Protein AF-A0A7H4MYP5-F1 (afdb_monomer_lite)

Sequence (63 aa):
MAKTQQINGVTFPGEVESPKEGDVLISWTTKTRVAIVIVVRPYACPKEITVSIVLDRSLEDDA

pLDDT: mean 73.36, std 12.51, range [42.09, 90.75]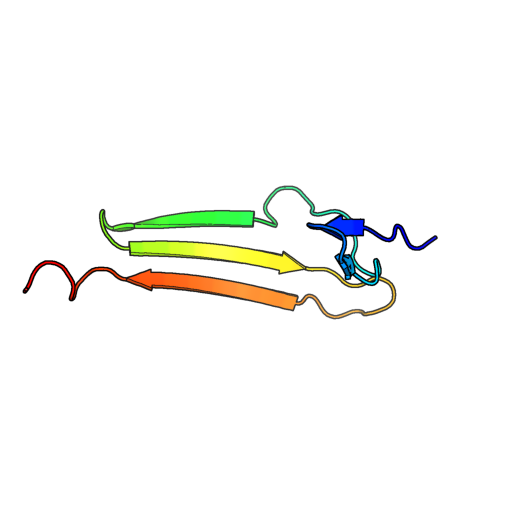

InterPro domains:
  IPR019694 Bacteriophage HP1, Orf23 [PF10758] (1-57)

Structure (mmCIF, N/CA/C/O backbone):
data_AF-A0A7H4MYP5-F1
#
_entry.id   AF-A0A7H4MYP5-F1
#
loop_
_atom_site.group_PDB
_atom_site.id
_atom_site.type_symbol
_atom_site.label_atom_id
_atom_site.label_alt_id
_atom_site.label_comp_id
_atom_site.label_asym_id
_atom_site.label_entity_id
_atom_site.label_seq_id
_atom_site.pdbx_PDB_ins_code
_atom_site.Cartn_x
_atom_site.Cartn_y
_atom_site.Cartn_z
_atom_site.occupancy
_atom_site.B_iso_or_equiv
_atom_site.auth_seq_id
_atom_site.auth_comp_id
_atom_site.auth_asym_id
_atom_site.auth_atom_id
_atom_site.pdbx_PDB_model_num
ATOM 1 N N . MET A 1 1 ? 10.438 8.981 -19.204 1.00 46.44 1 MET A N 1
ATOM 2 C CA . MET A 1 1 ? 10.729 10.307 -18.614 1.00 46.44 1 MET A CA 1
ATOM 3 C C . MET A 1 1 ? 10.220 10.284 -17.181 1.00 46.44 1 MET A C 1
ATOM 5 O O . MET A 1 1 ? 9.021 10.119 -16.998 1.00 46.44 1 MET A O 1
ATOM 9 N N . ALA A 1 2 ? 11.118 10.338 -16.196 1.00 42.09 2 ALA A N 1
ATOM 10 C CA . ALA A 1 2 ? 10.779 10.291 -14.774 1.00 42.09 2 ALA A CA 1
ATOM 11 C C . ALA A 1 2 ? 10.010 11.561 -14.373 1.00 42.09 2 ALA A C 1
ATOM 13 O O . ALA A 1 2 ? 10.508 12.671 -14.566 1.00 42.09 2 ALA A O 1
ATOM 14 N N . LYS A 1 3 ? 8.784 11.420 -13.854 1.00 53.22 3 LYS A N 1
ATOM 15 C CA . LYS A 1 3 ? 8.063 12.539 -13.234 1.00 53.22 3 LYS A CA 1
ATOM 16 C C . LYS A 1 3 ? 8.411 12.559 -11.756 1.00 53.22 3 LYS A C 1
ATOM 18 O O . LYS A 1 3 ? 7.795 11.865 -10.956 1.00 53.22 3 LYS A O 1
ATOM 23 N N . THR A 1 4 ? 9.407 13.359 -11.413 1.00 55.41 4 THR A N 1
ATOM 24 C CA . THR A 1 4 ? 9.718 13.716 -10.032 1.00 55.41 4 THR A CA 1
ATOM 25 C C . THR A 1 4 ? 8.481 14.317 -9.365 1.00 55.41 4 THR A C 1
ATOM 27 O O . THR A 1 4 ? 7.896 15.261 -9.898 1.00 55.41 4 THR A O 1
ATOM 30 N N . GLN A 1 5 ? 8.076 13.771 -8.218 1.00 59.84 5 GLN A N 1
ATOM 31 C CA . GLN A 1 5 ? 6.983 14.317 -7.416 1.00 59.84 5 GLN A CA 1
ATOM 32 C C . GLN A 1 5 ? 7.541 14.933 -6.137 1.00 59.84 5 GLN A C 1
ATOM 34 O O . GLN A 1 5 ? 8.401 14.356 -5.471 1.00 59.84 5 GLN A O 1
ATOM 39 N N . GLN A 1 6 ? 7.055 16.127 -5.805 1.00 61.62 6 GLN A N 1
ATOM 40 C CA . GLN A 1 6 ? 7.362 16.784 -4.542 1.00 61.62 6 GLN A CA 1
ATOM 41 C C . GLN A 1 6 ? 6.182 16.615 -3.592 1.00 61.62 6 GLN A C 1
ATOM 43 O O . GLN A 1 6 ? 5.081 17.077 -3.881 1.00 61.62 6 GLN A O 1
ATOM 48 N N . ILE A 1 7 ? 6.429 15.982 -2.446 1.00 65.31 7 ILE A N 1
ATOM 49 C CA . ILE A 1 7 ? 5.512 15.980 -1.303 1.00 65.31 7 ILE A CA 1
ATOM 50 C C . ILE A 1 7 ? 6.171 16.825 -0.211 1.00 65.31 7 ILE A C 1
ATOM 52 O O . ILE A 1 7 ? 7.300 16.553 0.191 1.00 65.31 7 ILE A O 1
ATOM 56 N N . ASN A 1 8 ? 5.475 17.865 0.262 1.00 68.25 8 ASN A N 1
ATOM 57 C CA . ASN A 1 8 ? 5.914 18.731 1.366 1.00 68.25 8 ASN A CA 1
ATOM 58 C C . ASN A 1 8 ? 7.341 19.312 1.205 1.00 68.25 8 ASN A C 1
ATOM 60 O O . ASN A 1 8 ? 8.106 19.386 2.163 1.00 68.25 8 ASN A O 1
ATOM 64 N N . GLY A 1 9 ? 7.729 19.668 -0.025 1.00 65.81 9 GLY A N 1
ATOM 65 C CA . GLY A 1 9 ? 9.059 20.210 -0.338 1.00 65.81 9 GLY A CA 1
ATOM 66 C C . GLY A 1 9 ? 10.189 19.175 -0.407 1.00 65.81 9 GLY A C 1
ATOM 67 O O . GLY A 1 9 ? 11.314 19.529 -0.751 1.00 65.81 9 GLY A O 1
ATOM 68 N N . VAL A 1 10 ? 9.904 17.897 -0.140 1.00 64.12 10 VAL A N 1
ATOM 69 C CA . VAL A 1 10 ? 10.856 16.799 -0.319 1.00 64.12 10 VAL A CA 1
ATOM 70 C C . VAL A 1 10 ? 10.682 16.226 -1.720 1.00 64.12 10 VAL A C 1
ATOM 72 O O . VAL A 1 10 ? 9.602 15.778 -2.109 1.00 64.12 10 VAL A O 1
ATOM 75 N N . THR A 1 11 ? 11.761 16.271 -2.497 1.00 58.09 11 THR A N 1
ATOM 76 C CA . THR A 1 11 ? 11.829 15.679 -3.832 1.00 58.09 11 THR A CA 1
ATOM 77 C C . THR A 1 11 ? 11.949 14.168 -3.693 1.00 58.09 11 THR A C 1
ATOM 79 O O . THR A 1 11 ? 13.013 13.664 -3.335 1.00 58.09 11 THR A O 1
ATOM 82 N N . PHE A 1 12 ? 10.871 13.442 -3.982 1.00 61.44 12 PHE A N 1
ATOM 83 C CA . PHE A 1 12 ? 10.917 11.987 -4.044 1.00 61.44 12 PHE A CA 1
ATOM 84 C C . PHE A 1 12 ? 11.339 11.557 -5.455 1.00 61.44 12 PHE A C 1
ATOM 86 O O . PHE A 1 12 ? 10.793 12.077 -6.438 1.00 61.44 12 PHE A O 1
ATOM 93 N N . PRO A 1 13 ? 12.316 10.640 -5.590 1.00 55.12 13 PRO A N 1
ATOM 94 C CA . PRO A 1 13 ? 12.722 10.131 -6.892 1.00 55.12 13 PRO A CA 1
ATOM 95 C C . PRO A 1 13 ? 11.520 9.455 -7.562 1.00 55.12 13 PRO A C 1
ATOM 97 O O . PRO A 1 13 ? 10.963 8.476 -7.071 1.00 55.12 13 PRO A O 1
ATOM 100 N N . GLY A 1 14 ? 11.076 10.049 -8.669 1.00 66.38 14 GLY A N 1
ATOM 101 C CA . GLY A 1 14 ? 9.905 9.620 -9.421 1.00 66.38 14 GLY A CA 1
ATOM 102 C C . GLY A 1 14 ? 10.244 8.514 -10.408 1.00 66.38 14 GLY A C 1
ATOM 103 O O . GLY A 1 14 ? 10.318 8.772 -11.608 1.00 66.38 14 GLY A O 1
ATOM 104 N N . GLU A 1 15 ? 10.418 7.293 -9.908 1.00 66.38 15 GLU A N 1
ATOM 105 C CA . GLU A 1 15 ? 10.561 6.085 -10.729 1.00 66.38 15 GLU A CA 1
ATOM 106 C C . GLU A 1 15 ? 9.446 5.074 -10.456 1.00 66.38 15 GLU A C 1
ATOM 108 O O . GLU A 1 15 ? 9.687 3.879 -10.496 1.00 66.38 15 GLU A O 1
ATOM 113 N N . VAL A 1 16 ? 8.218 5.524 -10.195 1.00 71.50 16 VAL A N 1
ATOM 114 C CA . VAL A 1 16 ? 7.051 4.635 -10.089 1.00 71.50 16 VAL A CA 1
ATOM 115 C C . VAL A 1 16 ? 5.974 5.026 -11.093 1.00 71.50 16 VAL A C 1
ATOM 117 O O . VAL A 1 16 ? 5.745 6.211 -11.350 1.00 71.50 16 VAL A O 1
ATOM 120 N N . GLU A 1 17 ? 5.345 4.026 -11.702 1.00 77.88 17 GLU A N 1
ATOM 121 C CA . GLU A 1 17 ? 4.201 4.189 -12.589 1.00 77.88 17 GLU A CA 1
ATOM 122 C C . GLU A 1 17 ? 3.062 4.905 -11.863 1.00 77.88 17 GLU A C 1
ATOM 124 O O . GLU A 1 17 ? 2.921 4.832 -10.639 1.00 77.88 17 GLU A O 1
ATOM 129 N N . SER A 1 18 ? 2.225 5.604 -12.632 1.00 80.12 18 SER A N 1
ATOM 130 C CA . SER A 1 18 ? 0.969 6.111 -12.088 1.00 80.12 18 SER A CA 1
ATOM 131 C C . SER A 1 18 ? 0.128 4.944 -11.557 1.00 80.12 18 SER A C 1
ATOM 133 O O . SER A 1 18 ? 0.086 3.893 -12.206 1.00 80.12 18 SER A O 1
ATOM 135 N N . PRO A 1 19 ? -0.544 5.117 -10.406 1.00 81.94 19 PRO A N 1
ATOM 136 C CA . PRO A 1 19 ? -1.414 4.085 -9.872 1.00 81.94 19 PRO A CA 1
ATOM 137 C C . PRO A 1 19 ? -2.522 3.767 -10.877 1.00 81.94 19 PRO A C 1
ATOM 139 O O . PRO A 1 19 ? -3.049 4.649 -11.560 1.00 81.94 19 PRO A O 1
ATOM 142 N N . LYS A 1 20 ? -2.853 2.488 -10.966 1.00 86.06 20 LYS A N 1
ATOM 143 C CA . LYS A 1 20 ? -3.973 1.941 -11.721 1.00 86.06 20 LYS A CA 1
ATOM 144 C C . LYS A 1 20 ? -5.185 1.841 -10.801 1.00 86.06 20 LYS A C 1
ATOM 146 O O . LYS A 1 20 ? -5.075 1.858 -9.573 1.00 86.06 20 LYS A O 1
ATOM 151 N N . GLU A 1 21 ? -6.359 1.738 -11.408 1.00 88.88 21 GLU A N 1
ATOM 152 C CA . GLU A 1 21 ? -7.580 1.453 -10.663 1.00 88.88 21 GLU A CA 1
ATOM 153 C C . GLU A 1 21 ? -7.415 0.154 -9.856 1.00 88.88 21 GLU A C 1
ATOM 155 O O . GLU A 1 21 ? -6.929 -0.849 -10.375 1.00 88.88 21 GLU A O 1
ATOM 160 N N . GLY A 1 22 ? -7.779 0.196 -8.572 1.00 86.81 22 GLY A N 1
ATOM 161 C CA . GLY A 1 22 ? -7.640 -0.937 -7.652 1.00 86.81 22 GLY A CA 1
ATOM 162 C C . GLY A 1 22 ? -6.287 -1.060 -6.941 1.00 86.81 22 GLY A C 1
ATOM 163 O O . GLY A 1 22 ? -6.172 -1.890 -6.045 1.00 86.81 22 GLY A O 1
ATOM 164 N N . ASP A 1 23 ? -5.288 -0.226 -7.256 1.00 87.12 23 ASP A N 1
ATOM 165 C CA . ASP A 1 23 ? -3.987 -0.269 -6.562 1.00 87.12 23 ASP A CA 1
ATOM 166 C C . ASP A 1 23 ? -4.057 0.182 -5.104 1.00 87.12 23 ASP A C 1
ATOM 168 O O . ASP A 1 23 ? -3.182 -0.170 -4.317 1.00 87.12 23 ASP A O 1
ATOM 172 N N . VAL A 1 24 ? -5.074 0.968 -4.747 1.00 87.44 24 VAL A N 1
ATOM 173 C CA . VAL A 1 24 ? -5.367 1.346 -3.366 1.00 87.44 24 VAL A CA 1
ATOM 174 C C . VAL A 1 24 ? -6.694 0.715 -2.979 1.00 87.44 24 VAL A C 1
ATOM 176 O O . VAL A 1 24 ? -7.744 1.101 -3.493 1.00 87.44 24 VAL A O 1
ATOM 179 N N . LEU A 1 25 ? -6.647 -0.241 -2.057 1.00 90.75 25 LEU A N 1
ATOM 180 C CA . LEU A 1 25 ? -7.829 -0.898 -1.512 1.00 90.75 25 LEU A CA 1
ATOM 181 C C . LEU A 1 25 ? -7.911 -0.628 -0.014 1.00 90.75 25 LEU A C 1
ATOM 183 O O . LEU A 1 25 ? -6.987 -0.949 0.728 1.00 90.75 25 LEU A O 1
ATOM 187 N N . ILE A 1 26 ? -9.036 -0.076 0.430 1.00 90.06 26 ILE A N 1
ATOM 188 C CA . ILE A 1 26 ? -9.341 0.125 1.848 1.00 90.06 26 ILE A CA 1
ATOM 189 C C . ILE A 1 26 ? -10.505 -0.796 2.196 1.00 90.06 26 ILE A C 1
ATOM 191 O O . ILE A 1 26 ? -11.591 -0.663 1.636 1.00 90.06 26 ILE A O 1
ATOM 195 N N . SER A 1 27 ? -10.278 -1.735 3.110 1.00 89.25 27 SER A N 1
ATOM 196 C CA . SER A 1 27 ? -11.270 -2.719 3.536 1.00 89.25 27 SER A CA 1
ATOM 197 C C . SER A 1 27 ? -11.447 -2.691 5.047 1.00 89.25 27 SER A C 1
ATOM 199 O O . SER A 1 27 ? 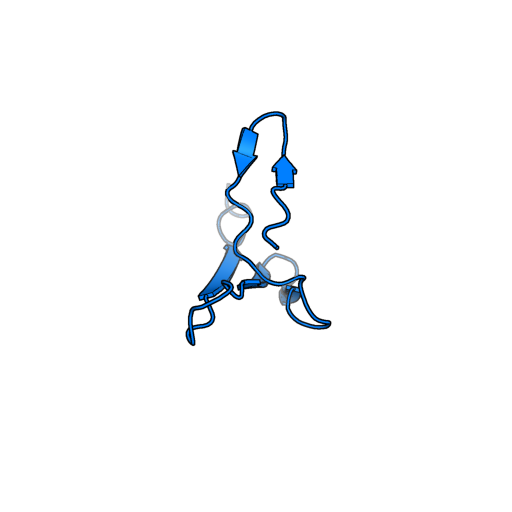-10.496 -2.883 5.806 1.00 89.25 27 SER A O 1
ATOM 201 N N . TRP A 1 28 ? -12.681 -2.461 5.488 1.00 90.06 28 TRP A N 1
ATOM 202 C CA . TRP A 1 28 ? -13.071 -2.571 6.889 1.00 90.06 28 TRP A CA 1
ATOM 203 C C . TRP A 1 28 ? -13.432 -4.024 7.181 1.00 90.06 28 TRP A C 1
ATOM 205 O O . TRP A 1 28 ? -14.442 -4.525 6.691 1.00 90.06 28 TRP A O 1
ATOM 215 N N . THR A 1 29 ? -12.607 -4.716 7.964 1.00 84.00 29 THR A N 1
ATOM 216 C CA . THR A 1 29 ? -12.892 -6.104 8.366 1.00 84.00 29 THR A CA 1
ATOM 217 C C . THR A 1 29 ? -13.804 -6.156 9.588 1.00 84.00 29 THR A C 1
ATOM 219 O O . THR A 1 29 ? -14.578 -7.096 9.746 1.00 84.00 29 THR A O 1
ATOM 222 N N . THR A 1 30 ? -13.763 -5.121 10.428 1.00 86.81 30 THR A N 1
ATOM 223 C CA . THR A 1 30 ? -14.711 -4.876 11.521 1.00 86.81 30 THR A CA 1
ATOM 224 C C . THR A 1 30 ? -14.929 -3.366 11.667 1.00 86.81 30 THR A C 1
ATOM 226 O O . THR A 1 30 ? -14.301 -2.570 10.970 1.00 86.81 30 THR A O 1
ATOM 229 N N . LYS A 1 31 ? -15.782 -2.938 12.610 1.00 83.50 31 LYS A N 1
ATOM 230 C CA . LYS A 1 31 ? -15.948 -1.508 12.940 1.00 83.50 31 LYS A CA 1
ATOM 231 C C . LYS A 1 31 ? -14.648 -0.834 13.409 1.00 83.50 31 LYS A C 1
ATOM 233 O O . LYS A 1 31 ? -14.536 0.381 13.310 1.00 83.50 31 LYS A O 1
ATOM 238 N N . THR A 1 32 ? -13.695 -1.608 13.927 1.00 86.94 32 THR A N 1
ATOM 239 C CA . THR A 1 32 ? -12.453 -1.118 14.549 1.00 86.94 32 THR A CA 1
ATOM 240 C C . THR A 1 32 ? -11.188 -1.570 13.822 1.00 86.94 32 THR A C 1
ATOM 242 O O . THR A 1 32 ? -10.088 -1.186 14.218 1.00 86.94 32 THR A O 1
ATOM 245 N N . ARG A 1 33 ? -11.326 -2.375 12.760 1.00 77.94 33 ARG A N 1
ATOM 246 C CA . ARG A 1 33 ? -10.213 -2.918 11.977 1.00 77.94 33 ARG A CA 1
ATOM 247 C C . ARG A 1 33 ? -10.307 -2.485 10.528 1.00 77.94 33 ARG A C 1
ATOM 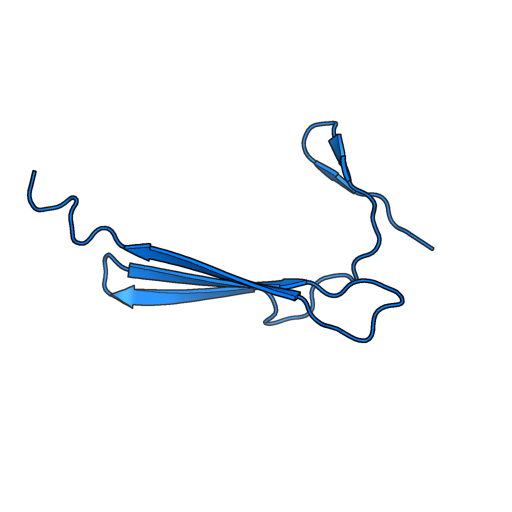249 O O . ARG A 1 33 ? -11.288 -2.792 9.846 1.00 77.94 33 ARG A O 1
ATOM 256 N N . VAL A 1 34 ? -9.247 -1.846 10.047 1.00 88.38 34 VAL A N 1
ATOM 257 C CA . VAL A 1 34 ? -9.098 -1.456 8.643 1.00 88.38 34 VAL A CA 1
ATOM 258 C C . VAL A 1 34 ? -7.807 -2.021 8.072 1.00 88.38 34 VAL A C 1
ATOM 260 O O . VAL A 1 34 ? -6.749 -1.956 8.697 1.00 88.38 34 VAL A O 1
ATOM 263 N N . ALA A 1 35 ? -7.912 -2.586 6.876 1.00 84.38 35 ALA A N 1
ATOM 264 C CA . ALA A 1 35 ? -6.798 -3.021 6.057 1.00 84.38 35 ALA A CA 1
ATOM 265 C C . ALA A 1 35 ? -6.678 -2.086 4.852 1.00 84.38 35 ALA A C 1
ATOM 267 O O . ALA A 1 35 ? -7.645 -1.888 4.117 1.00 84.38 35 ALA A O 1
ATOM 268 N N . ILE A 1 36 ? -5.492 -1.517 4.655 1.00 88.94 36 ILE A N 1
ATOM 269 C CA . ILE A 1 36 ? -5.161 -0.659 3.518 1.00 88.94 36 ILE A CA 1
ATOM 270 C C . ILE A 1 36 ? -4.079 -1.370 2.719 1.0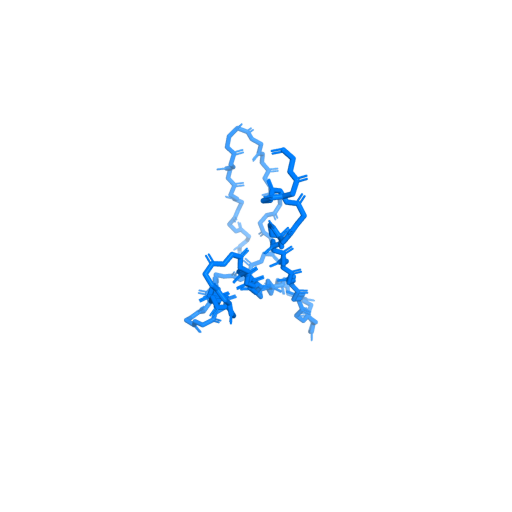0 88.94 36 ILE A C 1
ATOM 272 O O . ILE A 1 36 ? -3.004 -1.638 3.249 1.00 88.94 36 ILE A O 1
ATOM 276 N N . VAL A 1 37 ? -4.358 -1.672 1.458 1.00 87.12 37 VAL A N 1
ATOM 277 C CA . VAL A 1 37 ? -3.403 -2.267 0.521 1.00 87.12 37 VAL A CA 1
ATOM 278 C C . VAL A 1 37 ? -3.034 -1.216 -0.511 1.00 87.12 37 VAL A C 1
ATOM 280 O O . VAL A 1 37 ? -3.921 -0.576 -1.071 1.00 87.12 37 VAL A O 1
ATOM 283 N N . ILE A 1 38 ? -1.736 -1.037 -0.744 1.00 88.06 38 ILE A N 1
ATOM 284 C CA . ILE A 1 38 ? -1.188 -0.121 -1.744 1.00 88.06 38 ILE A CA 1
ATOM 285 C C . ILE A 1 38 ? -0.209 -0.895 -2.623 1.00 88.06 38 ILE A C 1
ATOM 287 O O . ILE A 1 38 ? 0.755 -1.483 -2.126 1.00 88.06 38 ILE A O 1
ATOM 291 N N . VAL A 1 39 ? -0.445 -0.882 -3.931 1.00 84.81 39 VAL A N 1
ATOM 292 C CA . VAL A 1 39 ? 0.460 -1.443 -4.935 1.00 84.81 39 VAL A CA 1
ATOM 293 C C . VAL A 1 39 ? 1.270 -0.318 -5.568 1.00 84.81 39 VAL A C 1
ATOM 295 O O . VAL A 1 39 ? 0.723 0.644 -6.102 1.00 84.81 39 VAL A O 1
ATOM 298 N N . VAL A 1 40 ? 2.592 -0.446 -5.517 1.00 83.94 40 VAL A N 1
ATOM 299 C CA . VAL A 1 40 ? 3.547 0.489 -6.110 1.00 83.94 40 VAL A CA 1
ATOM 300 C C . VAL A 1 40 ? 4.349 -0.248 -7.172 1.00 83.94 40 VAL A C 1
ATOM 302 O O . VAL A 1 40 ? 4.905 -1.318 -6.921 1.00 83.94 40 VAL A O 1
ATOM 305 N N . ARG A 1 41 ? 4.427 0.332 -8.371 1.00 81.50 41 ARG A N 1
ATOM 306 C CA . ARG A 1 41 ? 5.133 -0.260 -9.513 1.00 81.50 41 ARG A CA 1
ATOM 307 C C . ARG A 1 41 ? 6.298 0.619 -9.924 1.00 81.50 41 ARG A C 1
ATOM 309 O O . ARG A 1 41 ? 6.046 1.685 -10.474 1.00 81.50 41 ARG A O 1
ATOM 316 N N . PRO A 1 42 ? 7.550 0.223 -9.676 1.00 76.56 42 PRO A N 1
ATOM 317 C CA . PRO A 1 42 ? 8.691 0.973 -10.168 1.00 76.56 42 PRO A CA 1
ATOM 318 C C . PRO A 1 42 ? 8.847 0.847 -11.691 1.00 76.56 42 PRO A C 1
ATOM 320 O O . PRO A 1 42 ? 8.695 -0.241 -12.244 1.00 76.56 42 PRO A O 1
ATOM 323 N N . TYR A 1 43 ? 9.209 1.931 -12.375 1.00 72.00 43 TYR A N 1
ATOM 324 C CA . TYR A 1 43 ? 9.686 1.865 -13.755 1.00 72.00 43 TYR A CA 1
ATOM 325 C C . TYR A 1 43 ? 10.971 1.017 -13.815 1.00 72.00 43 TYR A C 1
ATOM 327 O O . TYR A 1 43 ? 11.784 1.034 -12.896 1.00 72.00 43 TYR A O 1
ATOM 335 N N . ALA A 1 44 ? 11.158 0.268 -14.907 1.00 66.75 44 ALA A N 1
ATOM 336 C CA . ALA A 1 44 ? 12.333 -0.582 -15.153 1.00 66.75 44 ALA A CA 1
ATOM 337 C C . ALA A 1 44 ? 12.575 -1.739 -14.150 1.00 66.75 44 ALA A C 1
ATOM 339 O O . ALA A 1 44 ? 13.640 -2.356 -14.184 1.00 66.75 44 ALA A O 1
ATOM 340 N N . CYS A 1 45 ? 11.589 -2.107 -13.321 1.00 63.84 45 CYS A N 1
ATOM 341 C CA . CYS A 1 45 ? 11.653 -3.283 -12.451 1.00 63.84 45 CYS A CA 1
ATOM 342 C C . CYS A 1 45 ? 10.462 -4.224 -12.718 1.00 63.84 45 CYS A C 1
ATOM 344 O O . CYS A 1 45 ? 9.320 -3.778 -12.663 1.00 63.84 45 CYS A O 1
ATOM 346 N N . PRO A 1 46 ? 10.665 -5.535 -12.951 1.00 59.56 46 PRO A N 1
ATOM 347 C CA . PRO A 1 46 ? 9.567 -6.486 -13.153 1.00 59.56 46 PRO A CA 1
ATOM 348 C C . PRO A 1 46 ? 8.870 -6.901 -11.841 1.00 59.56 46 PRO A C 1
ATOM 350 O O . PRO A 1 46 ? 8.164 -7.909 -11.813 1.00 59.56 46 PRO A O 1
ATOM 353 N N . LYS A 1 47 ? 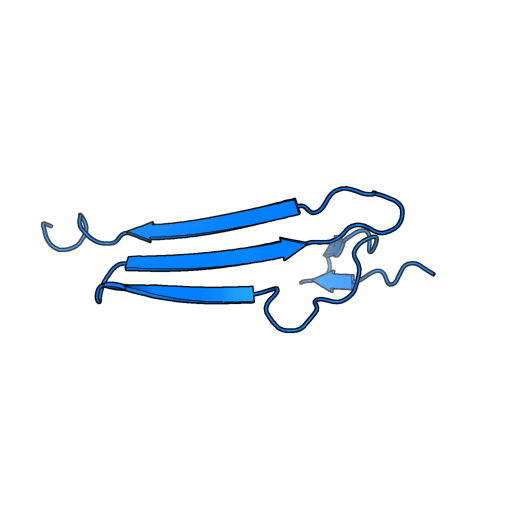9.121 -6.202 -10.725 1.00 62.44 47 LYS A N 1
ATOM 354 C CA . LYS A 1 47 ? 8.603 -6.544 -9.396 1.00 62.44 47 LYS A CA 1
ATOM 355 C C . LYS A 1 47 ? 7.668 -5.450 -8.900 1.00 62.44 47 LYS A C 1
ATOM 357 O O . LYS A 1 47 ? 8.057 -4.290 -8.810 1.00 62.44 47 LYS A O 1
ATOM 362 N N . GLU A 1 48 ? 6.456 -5.849 -8.543 1.00 64.69 48 GLU A N 1
ATOM 363 C CA . GLU A 1 48 ? 5.502 -4.994 -7.844 1.00 64.69 48 GLU A CA 1
ATOM 364 C C . GLU A 1 48 ? 5.829 -4.983 -6.347 1.00 64.69 48 GLU A C 1
ATOM 366 O O . GLU A 1 48 ? 6.187 -6.011 -5.768 1.00 64.69 48 GLU A O 1
ATOM 371 N N . ILE A 1 49 ? 5.719 -3.812 -5.724 1.00 74.75 49 ILE A N 1
ATOM 372 C CA . ILE A 1 49 ? 5.861 -3.646 -4.279 1.00 74.75 49 ILE A CA 1
ATOM 373 C C . ILE A 1 49 ? 4.452 -3.489 -3.716 1.00 74.75 49 ILE A C 1
ATOM 375 O O . ILE A 1 49 ? 3.764 -2.519 -4.025 1.00 74.75 49 ILE A O 1
ATOM 379 N N . THR A 1 50 ? 4.019 -4.431 -2.884 1.00 73.62 50 THR A N 1
ATOM 380 C CA . THR A 1 50 ? 2.724 -4.356 -2.199 1.00 73.62 50 THR A CA 1
ATOM 381 C C . THR A 1 50 ? 2.950 -4.045 -0.729 1.00 73.62 50 THR A C 1
ATOM 383 O O . THR A 1 50 ? 3.651 -4.780 -0.034 1.00 73.62 50 THR A O 1
ATOM 386 N N . VAL A 1 51 ? 2.348 -2.959 -0.252 1.00 77.00 51 VAL A N 1
ATOM 387 C CA . VAL A 1 51 ? 2.358 -2.563 1.158 1.00 77.00 51 VAL A CA 1
ATOM 388 C C . VAL A 1 51 ? 0.955 -2.743 1.717 1.00 77.00 51 VAL A C 1
ATOM 390 O O . VAL A 1 51 ? -0.001 -2.191 1.179 1.00 77.00 51 VAL A O 1
ATOM 393 N N . SER A 1 52 ? 0.843 -3.492 2.811 1.00 70.06 52 SER A N 1
ATOM 394 C CA . SER A 1 52 ? -0.414 -3.690 3.533 1.00 70.06 52 SER A CA 1
ATOM 395 C C . SER A 1 52 ? -0.275 -3.123 4.939 1.00 70.06 52 SER A C 1
ATOM 397 O O . SER A 1 52 ? 0.579 -3.568 5.704 1.00 70.06 52 SER A O 1
ATOM 399 N N . ILE A 1 53 ? -1.105 -2.142 5.279 1.00 79.69 53 ILE A N 1
ATOM 400 C CA . ILE A 1 53 ? -1.160 -1.527 6.606 1.00 79.69 53 ILE A CA 1
ATOM 401 C C . ILE A 1 53 ? -2.460 -1.974 7.266 1.00 79.69 53 ILE A C 1
ATOM 403 O O . ILE A 1 53 ? -3.540 -1.788 6.706 1.00 79.69 53 ILE A O 1
ATOM 407 N N . VAL A 1 54 ? -2.356 -2.563 8.457 1.00 77.44 54 VAL A N 1
ATOM 408 C CA . VAL A 1 54 ? -3.513 -2.968 9.260 1.00 77.44 54 VAL A CA 1
ATOM 409 C C . VAL A 1 54 ? -3.524 -2.137 10.532 1.00 77.44 54 VAL A C 1
ATOM 411 O O . VAL A 1 54 ? -2.565 -2.170 11.299 1.00 77.44 54 VAL A O 1
ATOM 414 N N . LEU A 1 55 ? -4.609 -1.396 10.744 1.00 79.62 55 LEU A N 1
ATOM 415 C CA . LEU A 1 55 ? -4.879 -0.723 12.009 1.00 79.62 55 LEU A CA 1
ATOM 416 C C . LEU A 1 55 ? -5.885 -1.567 12.791 1.00 79.62 55 LEU A C 1
ATOM 418 O O . LEU A 1 55 ? -6.999 -1.804 12.318 1.00 79.62 55 LEU A O 1
ATOM 422 N N . ASP A 1 56 ? -5.477 -2.003 13.978 1.00 79.50 56 ASP A N 1
ATOM 423 C CA . ASP A 1 56 ? -6.315 -2.722 14.929 1.00 79.50 56 ASP A CA 1
ATOM 424 C C . ASP A 1 56 ? -6.443 -1.906 16.215 1.00 79.50 56 ASP A C 1
ATOM 426 O O . ASP A 1 56 ? -5.456 -1.699 16.915 1.00 79.50 56 ASP A O 1
ATOM 430 N N . ARG A 1 57 ? -7.660 -1.449 16.523 1.00 74.38 57 ARG A N 1
ATOM 431 C CA . ARG A 1 57 ? -7.957 -0.701 17.758 1.00 74.38 57 ARG A CA 1
ATOM 432 C C . ARG A 1 57 ? -8.572 -1.579 18.849 1.00 74.38 57 ARG A C 1
ATOM 434 O O . ARG A 1 57 ? -9.171 -1.065 19.783 1.00 74.38 57 ARG A O 1
ATOM 441 N N . SER A 1 58 ? -8.460 -2.905 18.733 1.00 73.06 58 SER A N 1
ATOM 442 C CA . SER A 1 58 ? -9.098 -3.838 19.673 1.00 73.06 58 SER A CA 1
ATOM 443 C C . SER A 1 58 ? -8.608 -3.705 21.121 1.00 73.06 58 SER A C 1
ATOM 445 O O . SER A 1 58 ? -9.329 -4.095 22.026 1.00 73.06 58 SER A O 1
ATOM 447 N N . LEU A 1 59 ? -7.423 -3.123 21.334 1.00 66.75 59 LEU A N 1
ATOM 448 C CA . LEU A 1 59 ? -6.812 -2.917 22.652 1.00 66.75 59 LEU A CA 1
ATOM 449 C C . LEU A 1 59 ? -7.007 -1.494 23.210 1.00 66.75 59 LEU A C 1
ATOM 451 O O . LEU A 1 59 ? -6.563 -1.224 24.320 1.00 66.75 59 LEU A O 1
ATOM 455 N N . GLU A 1 60 ? -7.621 -0.574 22.455 1.00 61.81 60 GLU A N 1
ATOM 456 C CA . GLU A 1 60 ? -7.883 0.805 22.911 1.00 61.81 60 GLU A CA 1
ATOM 457 C C . GLU A 1 60 ? -9.236 0.953 23.636 1.00 61.81 60 GLU A C 1
ATOM 459 O O . GLU A 1 60 ? -9.433 1.949 24.321 1.00 61.8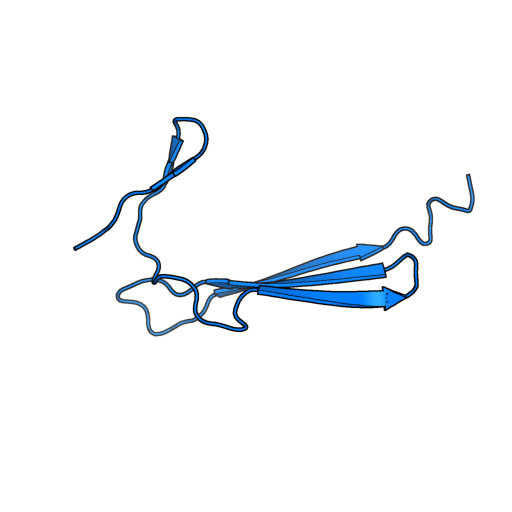1 60 GLU A O 1
ATOM 464 N N . ASP A 1 61 ? -10.149 -0.019 23.516 1.00 58.81 61 ASP A N 1
ATOM 465 C CA . ASP A 1 61 ? -11.463 -0.024 24.199 1.00 58.81 61 ASP A CA 1
ATOM 466 C C . ASP A 1 61 ? -11.392 -0.581 25.645 1.00 58.81 61 ASP A C 1
ATOM 468 O O . ASP A 1 61 ? -12.377 -0.528 26.377 1.00 58.81 61 ASP A O 1
ATOM 472 N N . ASP A 1 62 ? -10.230 -1.103 26.064 1.00 56.38 62 ASP A N 1
ATOM 473 C CA . ASP A 1 62 ? -9.973 -1.726 27.380 1.00 56.38 62 ASP A CA 1
ATOM 474 C C . ASP A 1 62 ? -9.185 -0.807 28.356 1.00 56.38 62 ASP A C 1
ATOM 476 O O . ASP A 1 62 ? -8.628 -1.287 29.348 1.00 56.38 62 ASP A O 1
ATOM 480 N N . ALA A 1 63 ? -9.109 0.507 28.086 1.00 49.56 63 ALA A N 1
ATOM 481 C CA . ALA A 1 63 ? -8.386 1.501 28.900 1.00 49.56 63 ALA A CA 1
ATOM 482 C C . ALA A 1 63 ? -9.293 2.588 29.500 1.00 49.56 63 ALA A C 1
ATOM 484 O O . ALA A 1 63 ? -10.167 3.114 28.774 1.00 49.56 63 ALA A O 1
#

Organism: NCBI:txid1134687

Secondary structure (DSSP, 8-state):
----EEETTEEE---BPPPPTTSEEEEESSSSEEEEEEEE-BTT-S--EEEEEEEE-TTTTT-

Foldseek 3Di:
DFDFDDDPNDTDGRFWDDDDPPQWDWDDPDPFKIKTWHWTHGHPDPDIDIDIDIGGCPPVVVD

Radius of gyration: 16.02 Å; chains: 1; bounding box: 29×27×48 Å